Protein AF-A0A433KF33-F1 (afdb_monomer_lite)

Structure (mmCIF, N/CA/C/O backbone):
data_AF-A0A433KF33-F1
#
_entry.id   AF-A0A433KF33-F1
#
loop_
_atom_site.group_PDB
_atom_site.id
_atom_site.type_symbol
_atom_site.label_atom_id
_atom_site.label_alt_id
_atom_site.label_comp_id
_atom_site.label_asym_id
_atom_site.label_entity_id
_atom_site.label_seq_id
_atom_site.pdbx_PDB_ins_code
_atom_site.Cartn_x
_atom_site.Cartn_y
_atom_site.Cartn_z
_atom_site.occupancy
_atom_site.B_iso_or_equiv
_atom_site.auth_seq_id
_atom_site.auth_comp_id
_atom_site.auth_asym_id
_atom_site.auth_atom_id
_atom_site.pdbx_PDB_model_num
ATOM 1 N N . MET A 1 1 ? 9.176 8.761 -7.404 1.00 84.44 1 MET A N 1
ATOM 2 C CA . MET A 1 1 ? 8.080 7.834 -7.753 1.00 84.44 1 MET A CA 1
ATOM 3 C C . MET A 1 1 ? 6.795 8.637 -7.783 1.00 84.44 1 MET A C 1
ATOM 5 O O . MET A 1 1 ? 6.486 9.280 -6.780 1.00 84.44 1 MET A O 1
ATOM 9 N N . LYS A 1 2 ? 6.108 8.681 -8.926 1.00 89.75 2 LYS A N 1
ATOM 10 C CA . LYS A 1 2 ? 4.787 9.316 -9.030 1.00 89.75 2 LYS A CA 1
ATOM 11 C C . LYS A 1 2 ? 3.702 8.271 -8.764 1.00 89.75 2 LYS A C 1
ATOM 13 O O . LYS A 1 2 ? 3.911 7.088 -9.010 1.00 89.75 2 LYS A O 1
ATOM 18 N N . TRP A 1 3 ? 2.558 8.715 -8.255 1.00 92.38 3 TRP A N 1
ATOM 19 C CA . TRP A 1 3 ? 1.429 7.854 -7.902 1.00 92.38 3 TRP A CA 1
ATOM 20 C C . TRP A 1 3 ? 0.193 8.274 -8.681 1.00 92.38 3 TRP A C 1
ATOM 22 O O . TRP A 1 3 ? -0.058 9.469 -8.842 1.00 92.38 3 TRP A O 1
ATOM 32 N N . LYS A 1 4 ? -0.582 7.294 -9.136 1.00 92.62 4 LYS A N 1
ATOM 33 C CA . LYS A 1 4 ? -1.855 7.501 -9.831 1.00 92.62 4 LYS A CA 1
ATOM 34 C C . LYS A 1 4 ? -2.904 6.530 -9.305 1.00 92.62 4 LYS A C 1
ATOM 36 O O . LYS A 1 4 ? -2.558 5.460 -8.811 1.00 92.62 4 LYS A O 1
ATOM 41 N N . LEU A 1 5 ? -4.177 6.890 -9.431 1.00 91.50 5 LEU A N 1
ATOM 42 C CA . LEU A 1 5 ? -5.270 5.937 -9.235 1.00 91.50 5 LEU A CA 1
ATOM 43 C C . LEU A 1 5 ? -5.138 4.796 -10.247 1.00 91.50 5 LEU A C 1
ATOM 45 O O . LEU A 1 5 ? -4.776 5.036 -11.403 1.00 91.50 5 LEU A O 1
ATOM 49 N N . LYS A 1 6 ? -5.410 3.565 -9.807 1.00 86.69 6 LYS A N 1
ATOM 50 C CA . LYS A 1 6 ? -5.400 2.390 -10.684 1.00 86.69 6 LYS A CA 1
ATOM 51 C C . LYS A 1 6 ? -6.463 2.522 -11.773 1.00 86.69 6 LYS A C 1
ATOM 53 O O . LYS A 1 6 ? -6.167 2.317 -12.946 1.00 86.69 6 LYS A O 1
ATOM 58 N N . ASP A 1 7 ? -7.672 2.893 -11.378 1.00 86.50 7 ASP A N 1
ATOM 59 C CA . ASP A 1 7 ? -8.799 3.145 -12.262 1.00 86.50 7 ASP A CA 1
ATOM 60 C C . ASP A 1 7 ? -9.780 4.116 -11.584 1.00 86.50 7 ASP A C 1
ATOM 62 O O . ASP A 1 7 ? -9.696 4.362 -10.381 1.00 86.50 7 ASP A O 1
ATOM 66 N N . ARG A 1 8 ? -10.682 4.725 -12.363 1.00 83.56 8 ARG A N 1
ATOM 67 C CA . ARG A 1 8 ? -11.636 5.718 -11.837 1.00 83.56 8 ARG A CA 1
ATOM 68 C C . ARG A 1 8 ? -12.723 5.104 -10.951 1.00 83.56 8 ARG A C 1
ATOM 70 O O . ARG A 1 8 ? -13.334 5.840 -10.188 1.00 83.56 8 ARG A O 1
ATOM 77 N N . ALA A 1 9 ? -12.987 3.805 -11.084 1.00 85.69 9 ALA A 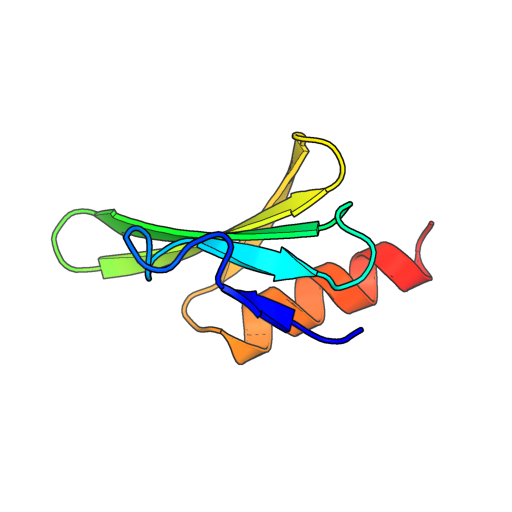N 1
ATOM 78 C CA . ALA A 1 9 ? -13.998 3.109 -10.295 1.00 85.69 9 ALA A CA 1
ATOM 79 C C . ALA A 1 9 ? -13.447 2.644 -8.933 1.00 85.69 9 ALA A C 1
ATOM 81 O O . ALA A 1 9 ? -14.222 2.396 -8.014 1.00 85.69 9 ALA A O 1
ATOM 82 N N . ASN A 1 10 ? -12.122 2.551 -8.795 1.00 82.50 10 ASN A N 1
ATOM 83 C CA . ASN A 1 10 ? -11.422 2.120 -7.596 1.00 82.50 10 ASN A CA 1
ATOM 84 C C . ASN A 1 10 ? -10.536 3.239 -7.036 1.00 82.50 10 ASN A C 1
ATOM 86 O O . ASN A 1 10 ? -9.323 3.299 -7.261 1.00 82.50 10 ASN A O 1
ATOM 90 N N . ASP A 1 11 ? -11.153 4.097 -6.232 1.00 83.50 11 ASP A N 1
ATOM 91 C CA . ASP A 1 11 ? -10.481 5.146 -5.466 1.00 83.50 11 ASP A CA 1
ATOM 92 C C . ASP A 1 11 ? -9.617 4.605 -4.307 1.00 83.50 11 ASP A C 1
ATOM 94 O O . ASP A 1 11 ? -8.813 5.338 -3.728 1.00 83.50 11 ASP A O 1
ATOM 98 N N . ARG A 1 12 ? -9.731 3.308 -3.991 1.00 88.75 12 ARG A N 1
ATOM 99 C CA . ARG A 1 12 ? -9.001 2.637 -2.905 1.00 88.75 12 ARG A CA 1
ATOM 100 C C . ARG A 1 12 ? -7.652 2.079 -3.331 1.00 88.75 12 ARG A C 1
ATOM 102 O O . ARG A 1 12 ? -6.909 1.602 -2.481 1.00 88.75 12 ARG A O 1
ATOM 109 N N . CYS A 1 13 ? -7.310 2.121 -4.614 1.00 92.88 13 CYS A N 1
ATOM 110 C CA . CYS A 1 13 ? -6.065 1.558 -5.118 1.00 92.88 13 CYS A CA 1
ATOM 111 C C . CYS A 1 13 ? -5.270 2.605 -5.899 1.00 92.88 13 CYS A C 1
ATOM 113 O O . CYS A 1 13 ? -5.681 3.042 -6.975 1.00 92.88 13 CYS A O 1
ATOM 115 N N . ILE A 1 14 ? -4.077 2.939 -5.407 1.00 94.50 14 ILE A N 1
ATOM 116 C CA . ILE A 1 14 ? -3.096 3.729 -6.158 1.00 94.50 14 ILE A CA 1
ATOM 117 C C . ILE A 1 14 ? -1.922 2.852 -6.572 1.00 94.50 14 ILE A C 1
ATOM 119 O O . ILE A 1 14 ? -1.496 1.956 -5.846 1.00 94.50 14 ILE A O 1
ATOM 123 N N . VAL A 1 15 ? -1.399 3.120 -7.757 1.00 95.00 15 VAL A N 1
ATOM 124 C CA . VAL A 1 15 ? -0.263 2.416 -8.347 1.00 95.00 15 VAL A CA 1
ATOM 125 C C . VAL A 1 15 ? 0.840 3.412 -8.667 1.00 95.00 15 VAL A C 1
ATOM 127 O O . VAL A 1 15 ? 0.573 4.589 -8.948 1.00 95.00 15 VAL A O 1
ATOM 130 N N . SER A 1 16 ? 2.084 2.955 -8.599 1.00 94.25 16 SER A N 1
ATOM 131 C CA . SER A 1 16 ? 3.219 3.762 -9.029 1.00 94.25 16 SER A CA 1
ATOM 132 C C . SER A 1 16 ? 3.220 3.954 -10.547 1.00 94.25 16 SER A C 1
ATOM 134 O O . SER A 1 16 ? 2.610 3.203 -11.311 1.00 94.25 16 SER A O 1
ATOM 136 N N . ASP A 1 17 ? 3.942 4.971 -10.998 1.00 92.06 17 ASP A N 1
ATOM 137 C CA . ASP A 1 17 ? 4.257 5.203 -12.406 1.00 92.06 17 ASP A CA 1
ATOM 138 C C . ASP A 1 17 ? 5.019 4.042 -13.057 1.00 92.06 17 ASP A C 1
ATOM 140 O O . ASP A 1 17 ? 4.758 3.745 -14.220 1.00 92.06 17 ASP A O 1
ATOM 144 N N . CYS A 1 18 ? 5.889 3.352 -12.311 1.00 88.81 18 CYS A N 1
ATOM 145 C CA . CYS A 1 18 ? 6.564 2.137 -12.783 1.00 88.81 18 CYS A CA 1
ATOM 146 C C . CYS A 1 18 ? 5.678 0.879 -12.788 1.00 88.81 18 CYS A C 1
ATOM 148 O O . CYS A 1 18 ? 6.096 -0.145 -13.311 1.00 88.81 18 CYS A O 1
ATOM 150 N N . GLY A 1 19 ? 4.472 0.922 -12.211 1.00 88.56 19 GLY A N 1
ATOM 151 C CA . GLY A 1 19 ? 3.532 -0.206 -12.191 1.00 88.56 19 GLY A CA 1
ATOM 152 C C . GLY A 1 19 ? 3.868 -1.344 -11.216 1.00 88.56 19 GLY A C 1
ATOM 153 O O . GLY A 1 19 ? 3.031 -2.214 -11.003 1.00 88.56 19 GLY A O 1
ATOM 154 N N . GLU A 1 20 ? 5.045 -1.331 -10.591 1.00 92.25 20 GLU A N 1
ATOM 155 C CA . GLU A 1 20 ? 5.512 -2.400 -9.690 1.00 92.25 20 GLU A CA 1
ATOM 156 C C . GLU A 1 20 ? 4.991 -2.270 -8.255 1.00 92.25 20 GLU A C 1
ATOM 158 O O . GLU A 1 20 ? 4.911 -3.266 -7.533 1.00 92.25 20 GLU A O 1
ATOM 163 N N . TYR A 1 21 ? 4.634 -1.049 -7.842 1.00 95.75 21 TYR A N 1
ATOM 164 C CA . TYR A 1 21 ? 4.167 -0.754 -6.493 1.00 95.75 21 TYR A CA 1
ATOM 165 C C . TYR A 1 21 ? 2.684 -0.413 -6.488 1.00 95.75 21 TYR A C 1
ATOM 167 O O . TYR A 1 21 ? 2.177 0.308 -7.353 1.00 95.75 21 TYR A O 1
ATOM 175 N N . ARG A 1 22 ? 1.996 -0.882 -5.450 1.00 95.94 22 ARG A N 1
ATOM 176 C CA . ARG A 1 22 ? 0.570 -0.642 -5.235 1.00 95.94 22 ARG A CA 1
ATOM 177 C C . ARG A 1 22 ? 0.317 -0.321 -3.772 1.00 95.94 22 ARG A C 1
ATOM 179 O O . ARG A 1 22 ? 0.789 -1.045 -2.907 1.00 95.94 22 ARG A O 1
ATOM 186 N N . ILE A 1 23 ? -0.470 0.713 -3.501 1.00 95.94 23 ILE A N 1
ATOM 187 C CA . ILE A 1 23 ? -1.015 0.981 -2.168 1.00 95.94 23 ILE A CA 1
ATOM 188 C C . ILE A 1 23 ? -2.524 0.755 -2.239 1.00 95.94 23 ILE A C 1
ATOM 190 O O . ILE A 1 23 ? -3.204 1.359 -3.073 1.00 95.94 23 ILE A O 1
ATOM 194 N N . SER A 1 24 ? -3.028 -0.130 -1.385 1.00 95.31 24 SER A N 1
ATOM 195 C CA . SER A 1 24 ? -4.443 -0.475 -1.283 1.00 95.31 24 SER A CA 1
ATOM 196 C C . SER A 1 24 ? -4.996 -0.001 0.052 1.00 95.31 24 SER A C 1
ATOM 198 O O . SER A 1 24 ? -4.464 -0.356 1.099 1.00 95.31 24 SER A O 1
ATOM 200 N N . LYS A 1 25 ? -6.077 0.774 0.017 1.00 93.62 25 LYS A N 1
ATOM 201 C CA . LYS A 1 25 ? -6.841 1.181 1.194 1.00 93.62 25 LYS A CA 1
ATOM 202 C C . LYS A 1 25 ? -7.814 0.070 1.579 1.00 93.62 25 LYS A C 1
ATOM 204 O O . LYS A 1 25 ? -8.584 -0.408 0.745 1.00 93.62 25 LYS A O 1
ATOM 209 N N . TYR A 1 26 ? -7.786 -0.308 2.845 1.00 90.19 26 TYR A N 1
ATOM 210 C CA . TYR A 1 26 ? -8.634 -1.318 3.452 1.00 90.19 26 TYR A CA 1
ATOM 211 C C . TYR A 1 26 ? -9.241 -0.748 4.733 1.00 90.19 26 TYR A C 1
ATOM 213 O O . TYR A 1 26 ? -8.521 -0.176 5.542 1.00 90.19 26 TYR A O 1
ATOM 221 N N . THR A 1 27 ? -10.552 -0.889 4.913 1.00 90.50 27 THR A N 1
ATOM 222 C CA . THR A 1 27 ? -11.238 -0.435 6.127 1.00 90.50 27 THR A CA 1
ATOM 223 C C . THR A 1 27 ? -11.717 -1.655 6.899 1.00 90.50 27 THR A C 1
ATOM 225 O O . THR A 1 27 ? -12.554 -2.406 6.395 1.00 90.50 27 THR A O 1
ATOM 228 N N . LEU A 1 28 ? -11.209 -1.847 8.116 1.00 85.44 28 LEU A N 1
ATOM 229 C CA . LEU A 1 28 ? -11.610 -2.929 9.015 1.00 85.44 28 LEU A CA 1
ATOM 230 C C . LEU A 1 28 ? -12.202 -2.340 10.287 1.00 85.44 28 LEU A C 1
ATOM 232 O O . LEU A 1 28 ? -11.524 -1.614 11.005 1.00 85.44 28 LEU A O 1
ATOM 236 N N . SER A 1 29 ? -13.469 -2.651 10.568 1.00 88.56 29 SER A N 1
ATOM 237 C CA . SER A 1 29 ? -14.154 -2.202 11.791 1.00 88.56 29 SER A CA 1
ATOM 238 C C . SER A 1 29 ? -14.053 -0.686 12.038 1.00 88.56 29 SER A C 1
ATOM 240 O O . SER A 1 29 ? -13.917 -0.241 13.172 1.00 88.56 29 SER A O 1
ATOM 242 N N . GLY A 1 30 ? -14.096 0.110 10.964 1.00 89.00 30 GLY A N 1
ATOM 243 C CA . GLY A 1 30 ? -13.994 1.573 11.018 1.00 89.00 30 GLY A CA 1
ATOM 244 C C . GLY A 1 30 ? -12.567 2.133 11.023 1.00 89.00 30 GLY A C 1
ATOM 245 O O . GLY A 1 30 ? -12.409 3.349 10.973 1.00 89.00 30 GLY A O 1
ATOM 246 N N . VAL A 1 31 ? -11.539 1.281 11.037 1.00 88.12 31 VAL A N 1
ATOM 247 C CA . VAL A 1 31 ? -10.131 1.691 10.959 1.00 88.12 31 VAL A CA 1
ATOM 248 C C . VAL A 1 31 ? -9.642 1.583 9.521 1.00 88.12 31 VAL A C 1
ATOM 250 O O . VAL A 1 31 ? -9.749 0.524 8.902 1.00 88.12 31 VAL A O 1
ATOM 253 N N . ASP A 1 32 ? -9.092 2.677 8.998 1.00 90.56 32 ASP A N 1
ATOM 254 C CA . ASP A 1 32 ? -8.458 2.717 7.685 1.00 90.56 32 ASP A CA 1
ATOM 255 C C . ASP A 1 32 ? -6.992 2.275 7.780 1.00 90.56 32 ASP A C 1
ATOM 257 O O . ASP A 1 32 ? -6.187 2.879 8.484 1.00 90.56 32 ASP A O 1
ATOM 261 N N . LEU A 1 33 ? -6.641 1.243 7.017 1.00 93.12 33 LEU A N 1
ATOM 262 C CA . LEU A 1 33 ? -5.285 0.742 6.846 1.00 93.12 33 LEU A CA 1
ATOM 263 C C . LEU A 1 33 ? -4.894 0.813 5.370 1.00 93.12 33 LEU A C 1
ATOM 265 O O . LEU A 1 33 ? -5.698 0.579 4.466 1.00 93.12 33 LEU A O 1
ATOM 269 N N . LEU A 1 34 ? -3.633 1.123 5.110 1.00 95.31 34 LEU A N 1
ATOM 270 C CA . LEU A 1 34 ? -3.053 1.163 3.777 1.00 95.31 34 LEU A CA 1
ATOM 271 C C . LEU A 1 34 ? -1.999 0.073 3.666 1.00 95.31 34 LEU A C 1
ATOM 273 O O . LEU A 1 34 ? -0.955 0.147 4.306 1.00 95.31 34 LEU A O 1
ATOM 277 N N . LEU A 1 35 ? -2.270 -0.921 2.831 1.00 96.19 35 LEU A N 1
ATOM 278 C CA . LEU A 1 35 ? -1.354 -2.017 2.544 1.00 96.19 35 LEU A CA 1
ATOM 279 C C . LEU A 1 35 ? -0.504 -1.671 1.325 1.00 96.19 35 LEU A C 1
ATOM 281 O O . LEU A 1 35 ? -1.026 -1.229 0.297 1.00 96.19 35 LEU A O 1
ATOM 285 N N . VAL A 1 36 ? 0.804 -1.871 1.436 1.00 96.81 36 VAL A N 1
ATOM 286 C CA . VAL A 1 36 ? 1.787 -1.568 0.396 1.00 96.81 36 VAL A CA 1
ATOM 287 C C . VAL A 1 36 ? 2.287 -2.873 -0.202 1.00 96.81 36 VAL A C 1
ATOM 289 O O . VAL A 1 36 ? 2.765 -3.751 0.509 1.00 96.81 36 VAL A O 1
ATOM 292 N N . TYR A 1 37 ? 2.212 -2.981 -1.523 1.00 96.69 37 TYR A N 1
ATOM 293 C CA . TYR A 1 37 ? 2.631 -4.152 -2.277 1.00 96.69 37 TYR A CA 1
ATOM 294 C C . TYR A 1 37 ? 3.738 -3.807 -3.271 1.00 96.69 37 TYR A C 1
ATOM 296 O O . TYR A 1 37 ? 3.710 -2.732 -3.877 1.00 96.69 37 TYR A O 1
ATOM 304 N N 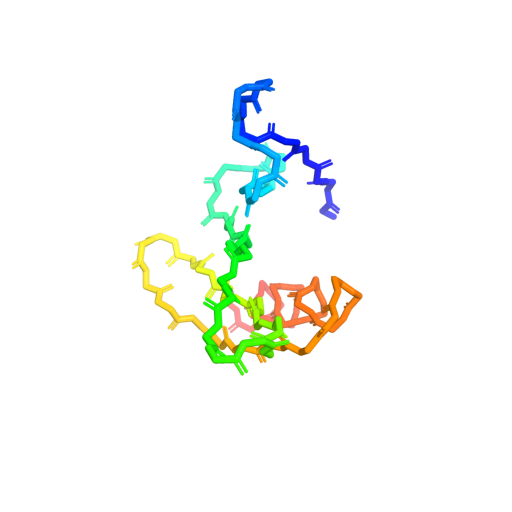. HIS A 1 38 ? 4.645 -4.758 -3.489 1.00 96.12 38 HIS A N 1
ATOM 305 C CA . HIS A 1 38 ? 5.628 -4.782 -4.570 1.00 96.12 38 HIS A CA 1
ATOM 306 C C . HIS A 1 38 ? 5.581 -6.148 -5.266 1.00 96.12 38 HIS A C 1
ATOM 308 O O . HIS A 1 38 ? 5.695 -7.176 -4.602 1.00 96.12 38 HIS A O 1
ATOM 314 N N . ALA A 1 39 ? 5.376 -6.174 -6.588 1.00 90.56 39 ALA A N 1
ATOM 315 C CA . ALA A 1 39 ? 5.286 -7.419 -7.370 1.00 90.56 39 ALA A CA 1
ATOM 316 C C . ALA A 1 39 ? 4.315 -8.470 -6.771 1.00 90.56 39 ALA A C 1
ATOM 318 O O . ALA A 1 39 ? 4.585 -9.666 -6.771 1.00 90.56 39 ALA A O 1
ATOM 319 N N . SER A 1 40 ? 3.168 -8.010 -6.258 1.00 88.38 40 SER A N 1
ATOM 320 C CA . SER A 1 40 ? 2.138 -8.805 -5.555 1.00 88.38 40 SER A CA 1
ATOM 321 C C . SER A 1 40 ? 2.479 -9.280 -4.137 1.00 88.38 40 SER A C 1
ATOM 323 O O . SER A 1 40 ? 1.593 -9.814 -3.474 1.00 88.38 40 SER A O 1
ATOM 325 N N . ASN A 1 41 ? 3.682 -9.018 -3.630 1.00 94.38 41 ASN A N 1
ATOM 326 C CA . ASN A 1 41 ? 4.041 -9.281 -2.236 1.00 94.38 41 ASN A CA 1
ATOM 327 C C . ASN A 1 41 ? 3.737 -8.065 -1.365 1.00 94.38 41 ASN A C 1
ATOM 329 O O . ASN A 1 41 ? 4.030 -6.936 -1.759 1.00 94.38 41 ASN A O 1
ATOM 333 N N . GLU A 1 42 ? 3.155 -8.284 -0.189 1.00 96.44 42 GLU A N 1
ATOM 334 C CA . GLU A 1 42 ? 3.001 -7.226 0.807 1.00 96.44 42 GLU A CA 1
ATOM 335 C C . GLU A 1 42 ? 4.368 -6.889 1.411 1.00 96.44 42 GLU A C 1
ATOM 337 O O . GLU A 1 42 ? 5.096 -7.773 1.855 1.00 96.44 42 GLU A O 1
ATOM 342 N N . ILE A 1 43 ? 4.719 -5.604 1.405 1.00 96.88 43 ILE A N 1
ATOM 343 C CA . ILE A 1 43 ? 5.992 -5.091 1.934 1.00 96.88 43 ILE A CA 1
ATOM 344 C C . ILE A 1 43 ? 5.800 -4.220 3.179 1.00 96.88 43 ILE A C 1
ATOM 346 O O . ILE A 1 43 ? 6.776 -3.747 3.760 1.00 96.88 43 ILE A O 1
ATOM 350 N N . GLY A 1 44 ? 4.549 -3.982 3.580 1.00 96.06 44 GLY A N 1
ATOM 351 C CA . GLY 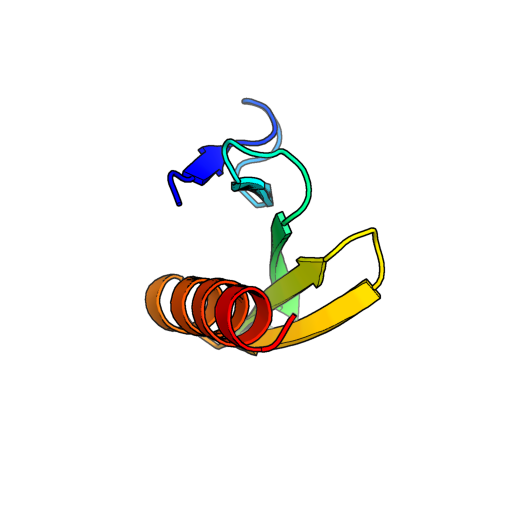A 1 44 ? 4.208 -3.300 4.820 1.00 96.06 44 GLY A CA 1
ATOM 352 C C . GLY A 1 44 ? 2.825 -2.659 4.804 1.00 96.06 44 GLY A C 1
ATOM 353 O O . GLY A 1 44 ? 2.132 -2.634 3.785 1.00 96.06 44 GLY A O 1
ATOM 354 N N . SER A 1 45 ? 2.462 -2.084 5.945 1.00 96.06 45 SER A N 1
ATOM 355 C CA . SER A 1 45 ? 1.196 -1.395 6.176 1.00 96.06 45 SER A CA 1
ATOM 356 C C . SER A 1 45 ? 1.419 -0.022 6.814 1.00 96.06 45 SER A C 1
ATOM 358 O O . SER A 1 45 ? 2.435 0.205 7.470 1.00 96.06 45 SER A O 1
ATOM 360 N N . ALA A 1 46 ? 0.466 0.892 6.643 1.00 95.44 46 ALA A N 1
ATOM 361 C CA . ALA A 1 46 ? 0.487 2.227 7.235 1.00 95.44 46 ALA A CA 1
ATOM 362 C C . ALA A 1 46 ? -0.927 2.739 7.535 1.00 95.44 46 ALA A C 1
ATOM 364 O O . ALA A 1 46 ? -1.896 2.282 6.932 1.00 95.44 46 ALA A O 1
ATOM 365 N N . GLU A 1 47 ? -1.041 3.739 8.405 1.00 92.50 47 GLU A N 1
ATOM 366 C CA . GLU A 1 47 ? -2.330 4.365 8.747 1.00 92.50 47 GLU A CA 1
ATOM 367 C C . GLU A 1 47 ? -2.667 5.539 7.816 1.00 92.50 47 GLU A C 1
ATOM 369 O O . GLU A 1 47 ? -3.815 5.965 7.707 1.00 92.50 47 GLU A O 1
ATOM 374 N N . ASN A 1 48 ? -1.673 6.073 7.096 1.00 91.75 48 ASN A N 1
ATOM 375 C CA . ASN A 1 48 ? -1.872 7.183 6.168 1.00 91.75 48 ASN A CA 1
ATOM 376 C C . ASN A 1 48 ? -1.052 7.061 4.872 1.00 91.75 48 ASN A C 1
ATOM 378 O O . ASN A 1 48 ? -0.069 6.323 4.758 1.00 91.75 48 ASN A O 1
ATOM 382 N N . GLY A 1 49 ? -1.477 7.817 3.854 1.00 92.00 49 GLY A N 1
ATOM 383 C CA . GLY A 1 49 ? -0.907 7.739 2.507 1.00 92.00 49 GLY A CA 1
ATOM 384 C C . GLY A 1 49 ? 0.557 8.172 2.426 1.00 92.00 49 GLY A C 1
ATOM 385 O O . GLY A 1 49 ? 1.294 7.668 1.581 1.00 92.00 49 GLY A O 1
ATOM 386 N N . ASN A 1 50 ? 1.003 9.081 3.294 1.00 93.88 50 ASN A N 1
ATOM 387 C CA . ASN A 1 50 ? 2.387 9.554 3.287 1.00 93.88 50 ASN A CA 1
ATOM 388 C C . ASN A 1 50 ? 3.344 8.480 3.811 1.00 93.88 50 ASN A C 1
ATOM 390 O O . ASN A 1 50 ? 4.401 8.261 3.218 1.00 93.88 50 ASN A O 1
ATOM 394 N N . GLU A 1 51 ? 2.966 7.779 4.876 1.00 95.88 51 GLU A N 1
ATOM 395 C CA . GLU A 1 51 ? 3.718 6.642 5.410 1.00 95.88 51 GLU A CA 1
ATOM 396 C C . GLU A 1 51 ? 3.773 5.474 4.430 1.00 95.88 51 GLU A C 1
ATOM 398 O O . GLU A 1 51 ? 4.862 4.980 4.138 1.00 95.88 51 GLU A O 1
ATOM 403 N N . ALA A 1 52 ? 2.639 5.108 3.826 1.00 96.06 52 ALA A N 1
ATOM 404 C CA . ALA A 1 52 ? 2.590 4.060 2.807 1.00 96.06 52 ALA A CA 1
ATOM 405 C C . ALA A 1 52 ? 3.563 4.342 1.643 1.00 96.06 52 ALA A C 1
ATOM 407 O O . ALA A 1 52 ? 4.297 3.464 1.183 1.00 96.06 52 ALA A O 1
ATOM 408 N N . ARG A 1 53 ? 3.640 5.604 1.195 1.00 95.31 53 ARG A N 1
ATOM 409 C CA . ARG A 1 53 ? 4.595 6.030 0.158 1.00 95.31 53 ARG A CA 1
ATOM 410 C C . ARG A 1 53 ? 6.045 5.945 0.631 1.00 95.31 53 ARG A C 1
ATOM 412 O O . ARG A 1 53 ? 6.902 5.550 -0.157 1.00 95.31 53 ARG A O 1
ATOM 419 N N . LYS A 1 54 ? 6.334 6.295 1.890 1.00 95.88 54 LYS A N 1
ATOM 420 C CA . LYS A 1 54 ? 7.680 6.154 2.472 1.00 95.88 54 LYS A CA 1
ATOM 421 C C . LYS A 1 54 ? 8.121 4.690 2.516 1.00 95.88 54 LYS A C 1
ATOM 423 O O . LYS A 1 54 ? 9.270 4.428 2.178 1.00 95.88 54 LYS A O 1
ATOM 428 N N . ILE A 1 55 ? 7.229 3.754 2.855 1.00 96.06 55 ILE A N 1
ATOM 429 C CA . ILE A 1 55 ? 7.512 2.305 2.830 1.00 96.06 55 ILE A CA 1
ATOM 430 C C . ILE A 1 55 ? 7.932 1.871 1.421 1.00 96.06 55 ILE A C 1
ATOM 432 O O . ILE A 1 55 ? 8.999 1.282 1.257 1.00 96.06 55 ILE A O 1
ATOM 436 N N . ALA A 1 56 ? 7.154 2.234 0.397 1.00 95.38 56 ALA A N 1
ATOM 437 C CA . ALA A 1 56 ? 7.476 1.907 -0.994 1.00 95.38 56 ALA A CA 1
ATOM 438 C C . ALA A 1 56 ? 8.820 2.506 -1.450 1.00 95.38 56 ALA A C 1
ATOM 440 O O . ALA A 1 56 ? 9.630 1.820 -2.071 1.00 95.38 56 ALA A O 1
ATOM 441 N N . VAL A 1 57 ? 9.090 3.774 -1.117 1.00 94.56 57 VAL A N 1
ATOM 442 C CA . VAL A 1 57 ? 10.358 4.444 -1.461 1.00 94.56 57 VAL A CA 1
ATOM 443 C C . VAL A 1 57 ? 11.543 3.806 -0.736 1.00 94.56 57 VAL A C 1
ATOM 445 O O . VAL A 1 57 ? 12.575 3.572 -1.360 1.00 94.56 57 VAL A O 1
ATOM 448 N N . LYS A 1 58 ? 11.395 3.494 0.556 1.00 95.12 58 LYS A N 1
ATOM 449 C CA . LYS A 1 58 ? 12.431 2.829 1.353 1.00 95.12 58 LYS A CA 1
ATOM 450 C C . LYS A 1 58 ? 12.750 1.448 0.788 1.00 95.12 58 LYS A C 1
ATOM 452 O O . LYS A 1 58 ? 13.920 1.136 0.610 1.00 95.12 58 LYS A O 1
ATOM 457 N N . HIS A 1 59 ? 11.728 0.656 0.466 1.00 95.69 59 HIS A N 1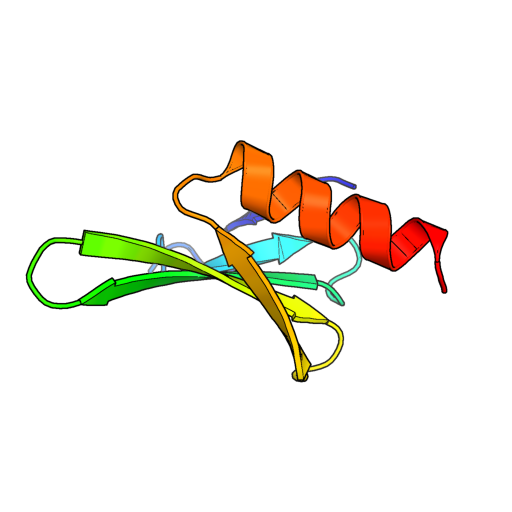
ATOM 458 C CA . HIS A 1 59 ? 11.916 -0.651 -0.157 1.00 95.69 59 HIS A CA 1
ATOM 459 C C . HIS A 1 59 ? 12.618 -0.528 -1.512 1.00 95.69 59 HIS A C 1
ATOM 461 O O . HIS A 1 59 ? 13.517 -1.305 -1.797 1.00 95.69 59 HIS A O 1
ATOM 467 N N . LYS A 1 60 ? 12.255 0.460 -2.341 1.00 91.19 60 LYS A N 1
ATOM 468 C CA .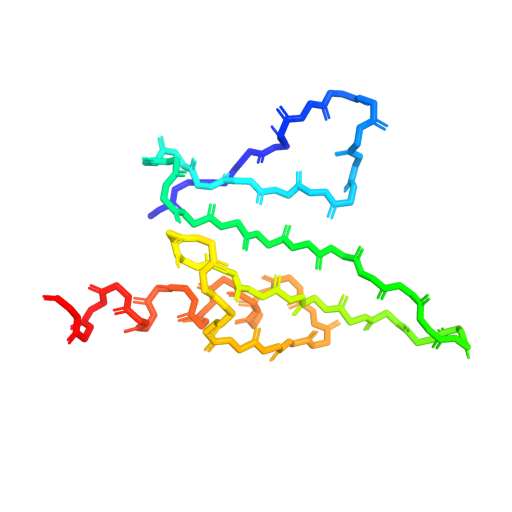 LYS A 1 60 ? 12.924 0.691 -3.629 1.00 91.19 60 LYS A CA 1
ATOM 469 C C . LYS A 1 60 ? 14.417 1.006 -3.489 1.00 91.19 60 LYS A C 1
ATOM 471 O O . LYS A 1 60 ? 15.174 0.658 -4.373 1.00 91.19 60 LYS A O 1
ATOM 476 N N . GLY A 1 61 ? 14.833 1.699 -2.429 1.00 88.69 61 GLY A N 1
ATOM 477 C CA . GLY A 1 61 ? 16.252 1.989 -2.185 1.00 88.69 61 GLY A CA 1
ATOM 478 C C . GLY A 1 61 ? 17.040 0.827 -1.571 1.00 88.69 61 GLY A C 1
ATOM 479 O O . GLY A 1 61 ? 18.259 0.917 -1.482 1.00 88.69 61 GLY A O 1
ATOM 480 N N . ALA A 1 62 ? 16.355 -0.221 -1.107 1.00 85.00 62 ALA A N 1
ATOM 481 C CA . ALA A 1 62 ? 16.964 -1.413 -0.518 1.00 85.00 62 ALA A CA 1
ATOM 482 C C . ALA A 1 62 ? 17.122 -2.574 -1.518 1.00 85.00 62 ALA A C 1
ATOM 484 O O . ALA A 1 62 ? 17.775 -3.561 -1.185 1.00 85.00 62 ALA A O 1
ATOM 485 N N . VAL A 1 63 ? 16.507 -2.459 -2.701 1.00 74.75 63 VAL A N 1
ATOM 486 C CA . VAL A 1 63 ? 16.570 -3.405 -3.827 1.00 74.75 63 VAL A CA 1
ATOM 487 C C . VAL A 1 63 ? 17.408 -2.788 -4.935 1.00 74.75 63 VAL A C 1
ATOM 489 O O . VAL A 1 63 ? 18.231 -3.525 -5.513 1.00 74.75 63 VAL A O 1
#

pLDDT: mean 91.8, std 4.49, range [74.75, 96.88]

Foldseek 3Di:
DDKDAPDPVAPQWIADPVRQKIWGWDADPN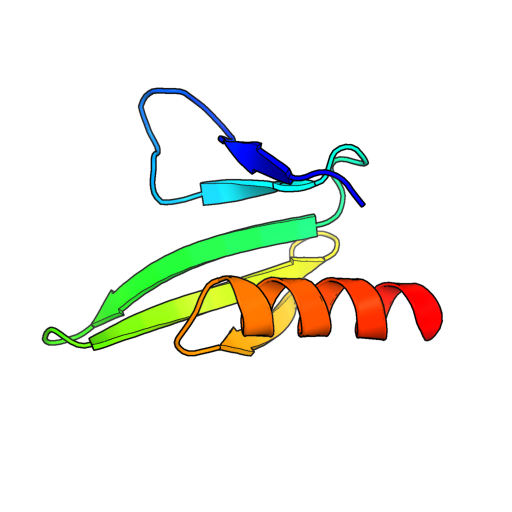QIKIFIGGNNDTQDIDRDDVVSVVSVVVVVVVD

Radius of gyration: 11.12 Å; chains: 1; bounding box: 31×19×25 Å

Organism: NCBI:txid447567

Secondary structure (DSSP, 8-state):
--EEES-SS-TTEEEETTSSEEEEEEEETTEEEEEEEETTEEEEEESSHHHHHHHHHHHHHH-

Sequence (63 aa):
MKWKLKDRANDRCIVSDCGEYRISKYTLSGVDLLLVYHASNEIGSAENGNEARKIAVKHKGAV